Protein AF-A0A3G9INR3-F1 (afdb_monomer_lite)

Foldseek 3Di:
DPCVPDDPVVVVVVVVVVVVVVVVVVVPDDPVQQQDWDDDPDDDTDGVVVVVVVVVVVVVVVVCVVVVHD

Secondary structure (DSSP, 8-state):
--GGGS-HHHHHHHHHHHHHHHHHHHHT--GGGGG-EEEETTTEEEEHHHHHHHHHHHHHHHHHHHH---

Sequence (70 aa):
MDYQNLPIDHILNLWLSLNKQIAEVIAEIIEDKLQNSCEIGEEQTVTLEWIIKDYVDHLEHHLKQIFHTL

Structure (mmCIF, N/CA/C/O backbone):
data_AF-A0A3G9INR3-F1
#
_entry.id   AF-A0A3G9INR3-F1
#
loop_
_atom_site.group_PDB
_atom_site.id
_atom_site.type_symbol
_atom_site.label_atom_id
_atom_site.label_alt_id
_atom_site.label_comp_id
_atom_site.label_asym_id
_atom_site.label_entity_id
_atom_site.label_seq_id
_atom_site.pdbx_PDB_ins_code
_atom_site.Cartn_x
_atom_site.Cartn_y
_atom_site.Cartn_z
_atom_site.occupancy
_atom_site.B_iso_or_equiv
_atom_site.auth_seq_id
_atom_site.auth_comp_id
_atom_site.auth_asym_id
_atom_site.auth_atom_id
_atom_site.pdbx_PDB_model_num
ATOM 1 N N . MET A 1 1 ? 18.458 -9.904 -2.143 1.00 63.97 1 MET A N 1
ATOM 2 C CA . MET A 1 1 ? 17.754 -10.023 -3.437 1.00 63.97 1 MET A CA 1
ATOM 3 C C . MET A 1 1 ? 18.361 -8.980 -4.362 1.00 63.97 1 MET A C 1
ATOM 5 O O . MET A 1 1 ? 18.401 -7.824 -3.962 1.00 63.97 1 MET A O 1
ATOM 9 N N . ASP A 1 2 ? 18.897 -9.371 -5.518 1.00 87.25 2 ASP A N 1
ATOM 10 C CA . ASP A 1 2 ? 19.596 -8.459 -6.440 1.00 87.25 2 ASP A CA 1
ATOM 11 C C . ASP A 1 2 ? 18.613 -7.712 -7.358 1.00 87.25 2 ASP A C 1
ATOM 13 O O . ASP A 1 2 ? 18.628 -7.840 -8.578 1.00 87.25 2 ASP A O 1
ATOM 17 N N . TYR A 1 3 ? 17.663 -6.998 -6.751 1.00 85.94 3 TYR A N 1
ATOM 18 C CA . TYR A 1 3 ? 16.571 -6.367 -7.495 1.00 85.94 3 TYR A CA 1
ATOM 19 C C . TYR A 1 3 ? 17.047 -5.196 -8.368 1.00 85.94 3 TYR A C 1
ATOM 21 O O . TYR A 1 3 ? 16.395 -4.871 -9.352 1.00 85.94 3 TYR A O 1
ATOM 29 N N . GLN A 1 4 ? 18.180 -4.578 -8.021 1.00 89.62 4 GLN A N 1
ATOM 30 C CA . GLN A 1 4 ? 18.726 -3.406 -8.714 1.00 89.62 4 GLN A CA 1
ATOM 31 C C . GLN A 1 4 ? 19.227 -3.736 -10.127 1.00 89.62 4 GLN A C 1
ATOM 33 O O . GLN A 1 4 ? 19.249 -2.858 -10.982 1.00 89.62 4 GLN A O 1
ATOM 38 N N . ASN A 1 5 ? 19.589 -4.999 -10.379 1.00 94.31 5 ASN A N 1
ATOM 39 C CA . ASN A 1 5 ? 20.035 -5.480 -11.688 1.00 94.31 5 ASN A CA 1
ATOM 40 C C . ASN A 1 5 ? 18.907 -6.126 -12.514 1.00 94.31 5 ASN A C 1
ATOM 42 O O . ASN A 1 5 ? 19.162 -6.659 -13.596 1.00 94.31 5 ASN A O 1
ATOM 46 N N . LEU A 1 6 ? 17.662 -6.117 -12.023 1.00 94.62 6 LEU A N 1
ATOM 47 C CA . LEU A 1 6 ? 16.524 -6.643 -12.774 1.00 94.62 6 LEU A CA 1
ATOM 48 C C . LEU A 1 6 ? 16.060 -5.653 -13.855 1.00 94.62 6 LEU A C 1
ATOM 50 O O . LEU A 1 6 ? 16.208 -4.441 -13.688 1.00 94.62 6 LEU A O 1
ATOM 54 N N . PRO A 1 7 ? 15.434 -6.143 -14.944 1.00 96.31 7 PRO A N 1
ATOM 55 C CA . PRO A 1 7 ? 14.765 -5.276 -15.907 1.00 96.31 7 PRO A CA 1
ATOM 56 C C . PRO A 1 7 ? 13.741 -4.371 -15.217 1.00 96.31 7 PRO A C 1
ATOM 58 O O . PRO A 1 7 ? 13.000 -4.822 -14.341 1.00 96.31 7 PRO A O 1
ATOM 61 N N . ILE A 1 8 ? 13.650 -3.113 -15.652 1.00 94.56 8 ILE A N 1
ATOM 62 C CA . ILE A 1 8 ? 12.743 -2.126 -15.050 1.00 94.56 8 ILE A CA 1
ATOM 63 C C . ILE A 1 8 ? 11.283 -2.603 -15.034 1.00 94.56 8 ILE A C 1
ATOM 65 O O . ILE A 1 8 ? 10.581 -2.405 -14.044 1.00 94.56 8 ILE A O 1
ATOM 69 N N . ASP A 1 9 ? 10.851 -3.334 -16.065 1.00 96.50 9 ASP A N 1
ATOM 70 C CA . ASP A 1 9 ? 9.497 -3.888 -16.152 1.00 96.50 9 ASP A CA 1
ATOM 71 C C . ASP A 1 9 ? 9.187 -4.871 -15.019 1.00 96.50 9 ASP A C 1
ATOM 73 O O . ASP A 1 9 ? 8.046 -4.959 -14.572 1.00 96.50 9 ASP A O 1
ATOM 77 N N . HIS A 1 10 ? 10.182 -5.601 -14.505 1.00 95.31 10 HIS A N 1
ATOM 78 C CA . HIS A 1 10 ? 9.972 -6.488 -13.359 1.00 95.31 10 HIS A CA 1
ATOM 79 C C . HIS A 1 10 ? 9.645 -5.680 -12.103 1.00 95.31 10 HIS A C 1
ATOM 81 O O . HIS A 1 10 ? 8.724 -6.029 -11.365 1.00 95.31 10 HIS A O 1
ATOM 87 N N . ILE A 1 11 ? 10.377 -4.585 -11.883 1.00 93.69 11 ILE A N 1
ATOM 88 C CA . ILE A 1 11 ? 10.176 -3.692 -10.739 1.00 93.69 11 ILE A CA 1
ATOM 89 C C . ILE A 1 11 ? 8.799 -3.026 -10.840 1.00 93.69 11 ILE A C 1
ATOM 91 O O . ILE A 1 11 ? 8.040 -3.043 -9.872 1.00 93.69 11 ILE A O 1
ATOM 95 N N . LEU A 1 12 ? 8.443 -2.509 -12.021 1.00 95.12 12 LEU A N 1
ATOM 96 C CA . LEU A 1 12 ? 7.154 -1.856 -12.260 1.00 95.12 12 LEU A CA 1
ATOM 97 C C . LEU A 1 12 ? 5.975 -2.821 -12.096 1.00 95.12 12 LEU A C 1
ATOM 99 O O . LEU A 1 12 ? 4.999 -2.483 -11.428 1.00 95.12 12 LEU A O 1
ATOM 103 N N . ASN A 1 13 ? 6.069 -4.032 -12.651 1.00 96.88 13 ASN A N 1
ATOM 104 C CA . ASN A 1 13 ? 5.007 -5.031 -12.532 1.00 96.88 13 ASN A CA 1
ATOM 105 C C . ASN A 1 13 ? 4.814 -5.491 -11.085 1.00 96.88 13 ASN A C 1
ATOM 107 O O . ASN A 1 13 ? 3.673 -5.650 -10.641 1.00 96.88 13 ASN A O 1
ATOM 111 N N . LEU A 1 14 ? 5.908 -5.676 -10.340 1.00 95.75 14 LEU A N 1
ATOM 112 C CA . LEU A 1 14 ? 5.840 -6.016 -8.922 1.00 95.75 14 LEU A CA 1
ATOM 113 C C . LEU A 1 14 ? 5.194 -4.884 -8.119 1.00 95.75 14 LEU A C 1
ATOM 115 O O . LEU A 1 14 ? 4.239 -5.130 -7.383 1.00 95.75 14 LEU A O 1
ATOM 119 N N . TRP A 1 15 ? 5.671 -3.649 -8.297 1.00 95.38 15 TRP A N 1
ATOM 120 C CA . TRP A 1 15 ? 5.124 -2.477 -7.615 1.00 95.38 15 TRP A CA 1
ATOM 121 C C . TRP A 1 15 ? 3.628 -2.312 -7.904 1.00 95.38 15 TRP A C 1
ATOM 123 O O . TRP A 1 15 ? 2.834 -2.179 -6.972 1.00 95.38 15 TRP A O 1
ATOM 133 N N . LEU A 1 16 ? 3.218 -2.414 -9.172 1.00 97.88 16 LEU A N 1
ATOM 134 C CA . LEU A 1 16 ? 1.816 -2.300 -9.573 1.00 97.88 16 LEU A CA 1
ATOM 135 C C . LEU A 1 16 ? 0.947 -3.401 -8.953 1.00 97.88 16 LEU A C 1
ATOM 137 O O . LEU A 1 16 ? -0.149 -3.118 -8.474 1.00 97.88 16 LEU A O 1
ATOM 141 N N . SER A 1 17 ? 1.422 -4.648 -8.964 1.00 98.19 17 SER A N 1
ATOM 142 C CA . SER A 1 17 ? 0.664 -5.790 -8.436 1.00 98.19 17 SER A CA 1
ATOM 143 C C . SER A 1 17 ? 0.459 -5.681 -6.925 1.00 98.19 17 SER A C 1
ATOM 145 O O . SER A 1 17 ? -0.649 -5.905 -6.442 1.00 98.19 17 SER A O 1
ATOM 147 N N . LEU A 1 18 ? 1.498 -5.275 -6.187 1.00 97.69 18 LEU A N 1
ATOM 148 C CA . LEU A 1 18 ? 1.416 -5.068 -4.740 1.00 97.69 18 LEU A CA 1
ATOM 149 C C . LEU A 1 18 ? 0.456 -3.929 -4.385 1.00 97.69 18 LEU A C 1
ATOM 151 O O . LEU A 1 18 ? -0.417 -4.115 -3.544 1.00 97.69 18 LEU A O 1
ATOM 155 N N . ASN A 1 19 ? 0.567 -2.780 -5.057 1.00 98.00 19 ASN A N 1
ATOM 156 C CA . ASN A 1 19 ? -0.300 -1.632 -4.787 1.00 98.00 19 ASN A CA 1
ATOM 157 C C . ASN A 1 19 ? -1.769 -1.925 -5.115 1.00 98.00 19 ASN A C 1
ATOM 159 O O . ASN A 1 19 ? -2.651 -1.536 -4.354 1.00 98.00 19 ASN A O 1
ATOM 163 N N . LYS A 1 20 ? -2.042 -2.657 -6.203 1.00 98.25 20 LYS A N 1
ATOM 164 C CA . LYS A 1 20 ? -3.401 -3.123 -6.512 1.00 98.25 20 LYS A CA 1
ATOM 165 C C . LYS A 1 20 ? -3.940 -4.030 -5.414 1.00 98.25 20 LYS A C 1
ATOM 167 O O . LYS A 1 20 ? -5.033 -3.788 -4.928 1.00 98.25 20 LYS A O 1
ATOM 172 N N . GLN A 1 21 ? -3.164 -5.024 -4.983 1.00 98.25 21 GLN A N 1
ATOM 173 C CA . GLN A 1 21 ? -3.592 -5.924 -3.913 1.00 98.25 21 GLN A CA 1
ATOM 174 C C . GLN A 1 21 ? -3.876 -5.168 -2.607 1.00 98.25 21 GLN A C 1
ATOM 176 O O . GLN A 1 21 ? -4.855 -5.471 -1.932 1.00 98.25 21 GLN A O 1
ATOM 181 N N . ILE A 1 22 ? -3.044 -4.184 -2.258 1.00 97.62 22 ILE A N 1
ATOM 182 C CA . ILE A 1 22 ? -3.250 -3.334 -1.078 1.00 97.62 22 ILE A CA 1
ATOM 183 C C . ILE A 1 22 ? -4.542 -2.520 -1.218 1.00 97.62 22 ILE A C 1
ATOM 185 O O . ILE A 1 22 ? -5.331 -2.484 -0.279 1.00 97.62 22 ILE A O 1
ATOM 189 N N . ALA A 1 23 ? -4.793 -1.921 -2.385 1.00 97.75 23 ALA A N 1
ATOM 190 C CA . ALA A 1 23 ? -6.012 -1.157 -2.641 1.00 97.75 23 ALA A CA 1
ATOM 191 C C . ALA A 1 23 ? -7.280 -2.020 -2.525 1.00 97.75 23 ALA A C 1
ATOM 193 O O . ALA A 1 23 ? -8.230 -1.601 -1.869 1.00 97.75 23 ALA A O 1
ATOM 194 N N . GLU A 1 24 ? -7.274 -3.231 -3.091 1.00 98.25 24 GLU A N 1
ATOM 195 C CA . GLU A 1 24 ? -8.388 -4.183 -2.964 1.00 98.25 24 GLU A CA 1
ATOM 196 C C . GLU A 1 24 ? -8.621 -4.583 -1.500 1.00 98.25 24 GLU A C 1
ATOM 198 O O . GLU A 1 24 ? -9.755 -4.603 -1.033 1.00 98.25 24 GLU A O 1
ATOM 203 N N . VAL A 1 25 ? -7.550 -4.840 -0.737 1.00 97.00 25 VAL A N 1
ATOM 204 C CA . VAL A 1 25 ? -7.672 -5.139 0.698 1.00 97.00 25 VAL A CA 1
ATOM 205 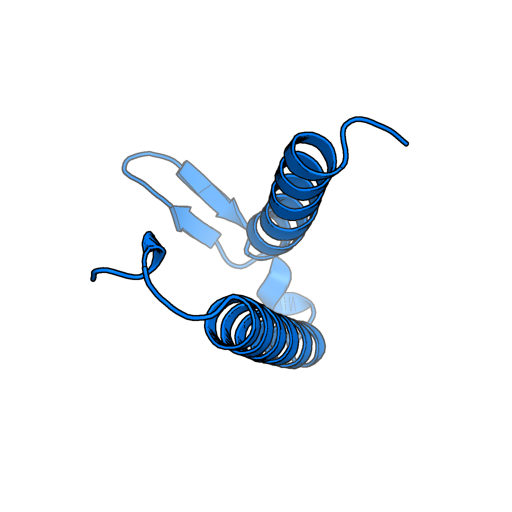C C . VAL A 1 25 ? -8.290 -3.963 1.444 1.00 97.00 25 VAL A C 1
ATOM 207 O O . VAL A 1 25 ? -9.204 -4.185 2.227 1.00 97.00 25 VAL A O 1
ATO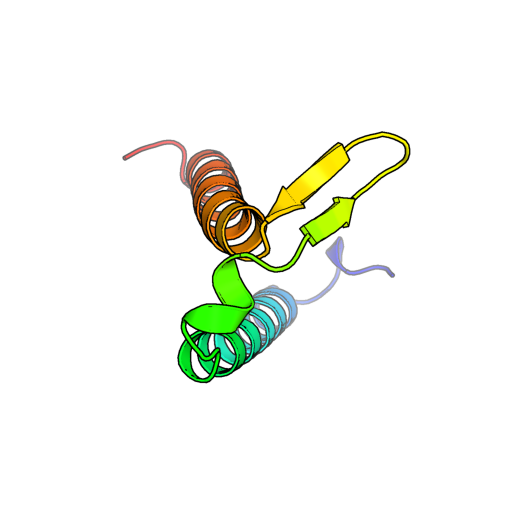M 210 N N . ILE A 1 26 ? -7.828 -2.733 1.196 1.00 96.81 26 ILE A N 1
ATOM 211 C CA . ILE A 1 26 ? -8.349 -1.525 1.852 1.00 96.81 26 ILE A CA 1
ATOM 212 C C . ILE A 1 26 ? -9.826 -1.302 1.518 1.00 96.81 26 ILE A C 1
ATOM 214 O O . ILE A 1 26 ? -10.595 -0.942 2.407 1.00 96.81 26 ILE A O 1
ATOM 218 N N . ALA A 1 27 ? -10.228 -1.530 0.265 1.00 96.69 27 ALA A N 1
ATOM 219 C CA . ALA A 1 27 ? -11.605 -1.346 -0.187 1.00 96.69 27 ALA A CA 1
ATOM 220 C C . ALA A 1 27 ? -12.606 -2.267 0.533 1.00 96.69 27 ALA A C 1
ATOM 222 O O . ALA A 1 27 ? -13.761 -1.890 0.716 1.00 96.69 27 ALA A O 1
ATOM 223 N N . GLU A 1 28 ? -12.155 -3.440 0.980 1.00 97.62 28 GLU A N 1
ATOM 224 C CA . GLU A 1 28 ? -12.969 -4.429 1.696 1.00 97.62 28 GLU A CA 1
ATOM 225 C C . GLU A 1 28 ? -12.918 -4.268 3.232 1.00 97.62 28 GLU A C 1
ATOM 227 O O . GLU A 1 28 ? -13.554 -5.033 3.966 1.00 97.62 28 GLU A O 1
ATOM 232 N N . ILE A 1 29 ? -12.170 -3.289 3.762 1.00 96.44 29 ILE A N 1
ATOM 233 C CA . ILE A 1 29 ? -12.112 -3.038 5.209 1.00 96.44 29 ILE A CA 1
ATOM 234 C C . ILE A 1 29 ? -13.437 -2.434 5.683 1.00 96.44 29 ILE A C 1
ATOM 236 O O . ILE A 1 29 ? -13.854 -1.362 5.253 1.00 96.44 29 ILE A O 1
ATOM 240 N N . ILE A 1 30 ? -14.066 -3.099 6.653 1.00 95.94 30 ILE A N 1
ATOM 241 C CA . ILE A 1 30 ? -15.242 -2.570 7.351 1.00 95.94 30 ILE A CA 1
ATOM 242 C C . ILE A 1 30 ? -14.809 -1.392 8.237 1.00 95.94 30 ILE A C 1
ATOM 244 O O . ILE A 1 30 ? -13.797 -1.469 8.933 1.00 95.94 30 ILE A O 1
ATOM 248 N N . GLU A 1 31 ? -15.593 -0.312 8.239 1.00 93.56 31 GLU A N 1
ATOM 249 C CA . GLU A 1 31 ? -15.268 0.956 8.912 1.00 93.56 31 GLU A CA 1
ATOM 250 C C . GLU A 1 31 ? -14.934 0.794 10.409 1.00 93.56 31 GLU A C 1
ATOM 252 O O . GLU A 1 31 ? -14.036 1.460 10.922 1.00 93.56 31 GLU A O 1
ATOM 257 N N . ASP A 1 32 ? -15.572 -0.155 11.105 1.00 95.06 32 ASP A N 1
ATOM 258 C CA . ASP A 1 32 ? -15.296 -0.452 12.518 1.00 95.06 32 ASP A CA 1
ATOM 259 C C . ASP A 1 32 ? -13.869 -0.979 12.760 1.00 95.06 32 ASP A C 1
ATOM 261 O O . ASP A 1 32 ? -13.321 -0.807 13.850 1.00 95.06 32 ASP A O 1
ATOM 265 N N . LYS A 1 33 ? -13.241 -1.594 11.749 1.00 96.31 33 LYS A N 1
ATOM 266 C CA . LYS A 1 33 ? -11.869 -2.119 11.819 1.00 96.31 33 LYS A CA 1
ATOM 267 C C . LYS A 1 33 ? -10.805 -1.051 11.631 1.00 96.31 33 LYS A C 1
ATOM 269 O O . LYS A 1 33 ? -9.662 -1.287 12.019 1.00 96.31 33 LYS A O 1
ATOM 274 N N . LEU A 1 34 ? -11.150 0.116 11.087 1.00 97.00 34 LEU A N 1
ATOM 275 C CA . LEU A 1 34 ? -10.193 1.206 10.876 1.00 97.00 34 LEU A CA 1
ATOM 276 C C . LEU A 1 34 ? -9.580 1.705 12.193 1.00 97.00 34 LEU A C 1
ATOM 278 O O . LEU A 1 34 ? -8.427 2.129 12.210 1.00 97.00 34 LEU A O 1
ATOM 282 N N . GLN A 1 35 ? -10.316 1.588 13.302 1.00 97.50 35 GLN A N 1
ATOM 283 C CA . GLN A 1 35 ? -9.859 1.995 14.635 1.00 97.50 35 GLN A CA 1
ATOM 284 C C . GLN A 1 35 ? -9.095 0.901 15.394 1.00 97.50 35 GLN A C 1
ATOM 286 O O . GLN A 1 35 ? -8.682 1.125 16.533 1.00 97.50 35 GLN A O 1
ATOM 291 N N . ASN A 1 36 ? -8.879 -0.274 14.791 1.00 96.69 36 ASN A N 1
ATOM 292 C CA . ASN A 1 36 ? -8.062 -1.313 15.412 1.00 96.69 36 ASN A CA 1
ATOM 293 C C . ASN A 1 36 ? -6.653 -0.778 15.683 1.00 96.69 36 ASN A C 1
ATOM 2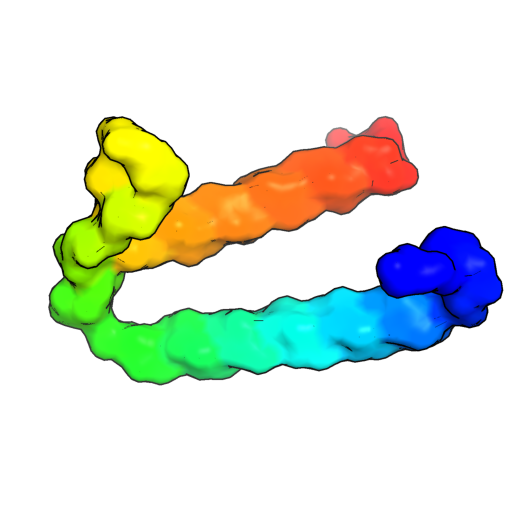95 O O . ASN A 1 36 ? -6.017 -0.212 14.793 1.00 96.69 36 ASN A O 1
ATOM 299 N N . SER A 1 37 ? -6.166 -0.988 16.906 1.00 96.12 37 SER A N 1
ATOM 300 C CA . SER A 1 37 ? -4.792 -0.665 17.271 1.00 96.12 37 SER A CA 1
ATOM 301 C C . SER A 1 37 ? -3.819 -1.640 16.614 1.00 96.12 37 SER A C 1
ATOM 303 O O . SER A 1 37 ? -4.017 -2.855 16.632 1.00 96.12 37 SER A O 1
ATOM 305 N N . CYS A 1 38 ? -2.757 -1.089 16.050 1.00 94.12 38 CYS A N 1
ATOM 306 C CA . CYS A 1 38 ? -1.661 -1.793 15.420 1.00 94.12 38 CYS A CA 1
ATOM 307 C C . CYS A 1 38 ? -0.362 -1.375 16.108 1.00 94.12 38 CYS A C 1
ATOM 309 O O . CYS A 1 38 ? -0.093 -0.183 16.260 1.00 94.12 38 CYS A O 1
ATOM 311 N N . GLU A 1 39 ? 0.428 -2.360 16.521 1.00 93.25 39 GLU A N 1
ATOM 312 C CA . GLU A 1 39 ? 1.772 -2.153 17.059 1.00 93.25 39 GLU A CA 1
ATOM 313 C C . GLU A 1 39 ? 2.767 -2.148 15.895 1.00 93.25 39 GLU A C 1
ATOM 315 O O . GLU A 1 39 ? 2.837 -3.105 15.120 1.00 93.25 39 GLU A O 1
ATOM 320 N N . ILE A 1 40 ? 3.505 -1.051 15.743 1.00 86.94 40 ILE A N 1
ATOM 321 C CA . ILE A 1 40 ? 4.488 -0.853 14.678 1.00 86.94 40 ILE A CA 1
ATOM 322 C C . ILE A 1 40 ? 5.810 -0.435 15.312 1.00 86.94 40 ILE A C 1
ATOM 324 O O . ILE A 1 40 ? 5.882 0.543 16.053 1.00 86.94 40 ILE A O 1
ATOM 328 N N . GLY A 1 41 ? 6.881 -1.172 15.014 1.00 83.31 41 GLY A N 1
ATOM 329 C CA . GLY A 1 41 ? 8.163 -0.955 15.683 1.00 83.31 41 GLY A CA 1
ATOM 330 C C . GLY A 1 41 ? 8.078 -1.209 17.191 1.00 83.31 41 GLY A C 1
ATOM 331 O O . GLY A 1 41 ? 7.150 -1.853 17.672 1.00 83.31 41 GLY A O 1
ATOM 332 N N . GLU A 1 42 ? 9.073 -0.740 17.941 1.00 75.69 42 GLU A N 1
ATOM 333 C CA . GLU A 1 42 ? 9.196 -1.097 19.361 1.00 75.69 42 GLU A CA 1
ATOM 334 C C . GLU A 1 42 ? 8.290 -0.272 20.296 1.00 75.69 42 GLU A C 1
ATOM 336 O O . GLU A 1 42 ? 8.003 -0.733 21.395 1.00 75.69 42 GLU A O 1
ATOM 341 N N . GLU A 1 43 ? 7.794 0.906 19.886 1.00 73.00 43 GLU A N 1
ATOM 342 C CA . GLU A 1 43 ? 7.063 1.814 20.797 1.00 73.00 43 GLU A CA 1
ATOM 343 C C . GLU A 1 43 ? 5.892 2.589 20.158 1.00 73.00 43 GLU A C 1
ATOM 345 O O . GLU A 1 43 ? 5.369 3.526 20.767 1.00 73.00 43 GLU A O 1
ATOM 350 N N . GLN A 1 44 ? 5.450 2.241 18.944 1.00 85.62 44 GLN A N 1
A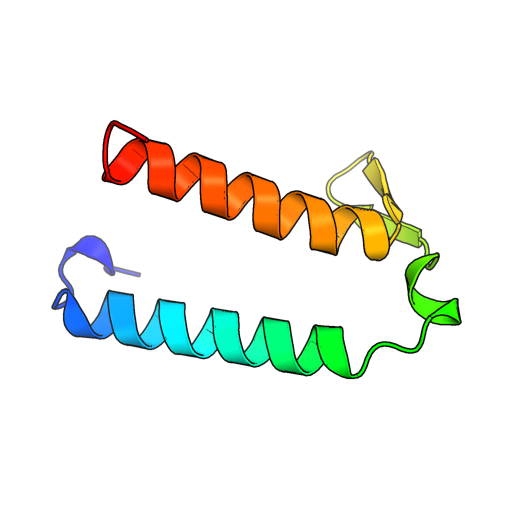TOM 351 C CA . GLN A 1 44 ? 4.383 2.984 18.269 1.00 85.62 44 GLN A CA 1
ATOM 352 C C . GLN A 1 44 ? 3.103 2.154 18.137 1.00 85.62 44 GLN A C 1
ATOM 354 O O . GLN A 1 44 ? 3.009 1.238 17.325 1.00 85.62 44 GLN A O 1
ATOM 359 N N . THR A 1 45 ? 2.080 2.531 18.905 1.00 94.69 45 THR A N 1
ATOM 360 C CA . THR A 1 45 ? 0.711 2.032 18.728 1.00 94.69 45 THR A CA 1
ATOM 361 C C . THR A 1 45 ? -0.110 3.073 17.977 1.00 94.69 45 THR A C 1
ATOM 363 O O . THR A 1 45 ? -0.308 4.187 18.462 1.00 94.69 45 THR A O 1
ATOM 366 N N . VAL A 1 46 ? -0.601 2.714 16.797 1.00 95.81 46 VAL A N 1
ATOM 367 C CA . VAL A 1 46 ? -1.408 3.580 15.916 1.00 95.81 46 VAL A CA 1
ATOM 368 C C . VAL A 1 46 ? -2.641 2.830 15.429 1.00 95.81 46 VAL A C 1
ATOM 370 O O . VAL A 1 46 ? -2.777 1.634 15.665 1.00 95.81 46 VAL A O 1
ATOM 373 N N . THR A 1 47 ? -3.577 3.515 14.779 1.00 97.44 47 THR A N 1
ATOM 374 C CA . THR A 1 47 ? -4.747 2.856 14.188 1.00 97.44 47 THR A CA 1
ATOM 375 C C . THR A 1 47 ? -4.422 2.280 12.812 1.00 97.44 47 THR A C 1
ATOM 377 O O . THR A 1 47 ? -3.531 2.768 12.113 1.00 97.44 47 THR A O 1
ATOM 380 N N . LEU A 1 48 ? -5.187 1.279 12.379 1.00 96.94 48 LEU A N 1
ATOM 381 C CA . LEU A 1 48 ? -5.125 0.785 11.001 1.00 96.94 48 LEU A CA 1
ATOM 382 C C . LEU A 1 48 ? -5.372 1.912 9.983 1.00 96.94 48 LEU A C 1
ATOM 384 O O . LEU A 1 48 ? -4.692 1.989 8.963 1.00 96.94 48 LEU A O 1
ATOM 388 N N . GLU A 1 49 ? -6.299 2.823 10.284 1.00 97.56 49 GLU A N 1
ATOM 389 C CA . GLU A 1 49 ? -6.548 4.020 9.476 1.00 97.56 49 GLU A CA 1
ATOM 390 C C . GLU A 1 49 ? -5.292 4.881 9.301 1.00 97.56 49 GLU A C 1
ATOM 392 O O . GLU A 1 49 ? -5.010 5.359 8.200 1.00 97.56 49 GLU A O 1
ATOM 397 N N . TRP A 1 50 ? -4.532 5.071 10.383 1.00 96.69 50 TRP A N 1
ATOM 398 C CA . TRP A 1 50 ? -3.290 5.830 10.351 1.00 96.69 50 TRP A CA 1
ATOM 399 C C . TRP A 1 50 ? -2.267 5.163 9.429 1.00 96.69 50 TRP A C 1
ATOM 401 O O . TRP A 1 50 ? -1.691 5.850 8.594 1.00 96.69 50 TRP A O 1
ATOM 411 N N . ILE A 1 51 ? -2.116 3.832 9.496 1.00 96.00 51 ILE A N 1
ATOM 412 C CA . ILE A 1 51 ? -1.203 3.076 8.616 1.00 96.00 51 ILE A CA 1
ATOM 413 C C . ILE A 1 51 ? -1.564 3.270 7.145 1.00 96.00 51 ILE A C 1
ATOM 415 O O . ILE A 1 51 ? -0.686 3.491 6.315 1.00 96.00 51 ILE A O 1
ATOM 419 N N . ILE A 1 52 ? -2.853 3.170 6.814 1.00 96.69 52 ILE A N 1
ATOM 420 C CA . ILE A 1 52 ? -3.328 3.296 5.432 1.00 96.69 52 ILE A CA 1
ATOM 421 C C . ILE A 1 52 ? -3.009 4.688 4.879 1.00 96.69 52 ILE A C 1
ATOM 423 O O . ILE A 1 52 ? -2.537 4.806 3.749 1.00 96.69 52 ILE A O 1
ATOM 427 N N . LYS A 1 53 ? -3.248 5.736 5.675 1.00 96.75 53 LYS A N 1
ATOM 428 C CA . LYS A 1 53 ? -2.956 7.123 5.288 1.00 96.75 53 LYS A CA 1
ATOM 429 C C . LYS A 1 53 ? -1.452 7.362 5.156 1.00 96.75 53 LYS A C 1
ATOM 431 O O . LYS A 1 53 ? -1.015 7.842 4.113 1.00 96.75 53 LYS A O 1
ATOM 436 N N . ASP A 1 54 ? -0.676 6.945 6.155 1.00 96.00 54 ASP A N 1
ATOM 437 C CA . ASP A 1 54 ? 0.783 7.085 6.162 1.00 96.00 54 ASP A CA 1
ATOM 438 C C . ASP A 1 54 ? 1.427 6.367 4.968 1.00 96.00 54 ASP A C 1
ATOM 440 O O . ASP A 1 54 ? 2.298 6.923 4.307 1.00 96.00 54 ASP A O 1
ATOM 444 N N . TYR A 1 55 ? 0.929 5.181 4.598 1.00 96.00 55 TYR A N 1
ATOM 445 C CA . TYR A 1 55 ? 1.393 4.458 3.413 1.00 96.00 55 TYR A CA 1
ATOM 446 C C . TYR A 1 55 ? 1.263 5.282 2.122 1.00 96.00 55 TYR A C 1
ATOM 448 O O . TYR A 1 55 ? 2.195 5.314 1.313 1.00 96.00 55 TYR A O 1
ATOM 456 N N . VAL A 1 56 ? 0.127 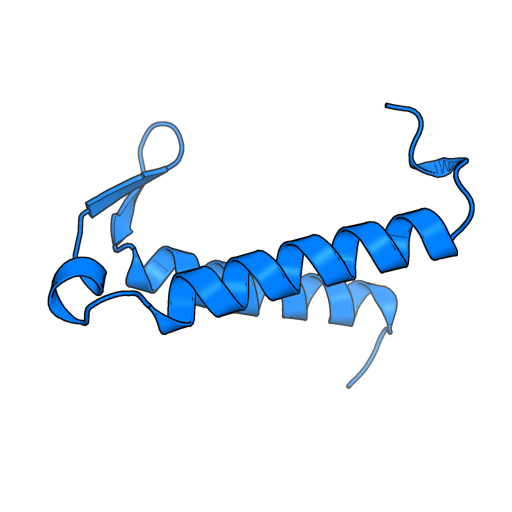5.958 1.920 1.00 96.31 56 VAL A N 1
ATOM 457 C CA . VAL A 1 56 ? -0.111 6.782 0.724 1.00 96.31 56 VAL A CA 1
ATOM 458 C C . VAL A 1 56 ? 0.781 8.024 0.731 1.00 96.31 56 VAL A C 1
ATOM 460 O O . VAL A 1 56 ? 1.420 8.312 -0.284 1.00 96.31 56 VAL A O 1
ATOM 463 N N . ASP A 1 57 ? 0.880 8.713 1.869 1.00 96.69 57 ASP A N 1
ATOM 464 C CA . ASP A 1 57 ? 1.733 9.898 2.026 1.00 96.69 57 ASP A CA 1
ATOM 465 C C . ASP A 1 57 ? 3.217 9.553 1.791 1.00 96.69 57 ASP A C 1
ATOM 467 O O . ASP A 1 57 ? 3.946 10.275 1.101 1.00 96.69 57 ASP A O 1
ATOM 471 N N . HIS A 1 58 ? 3.664 8.402 2.296 1.00 95.44 58 HIS A N 1
ATOM 472 C CA . HIS A 1 58 ? 5.025 7.899 2.123 1.00 95.44 58 HIS A CA 1
ATOM 473 C C . HIS A 1 58 ? 5.312 7.522 0.661 1.00 95.44 58 HIS A C 1
ATOM 475 O O . HIS A 1 58 ? 6.362 7.876 0.114 1.00 95.44 58 HIS A O 1
ATOM 481 N N . LEU A 1 59 ? 4.372 6.857 -0.019 1.00 95.56 59 LEU A N 1
ATOM 482 C CA . LEU A 1 59 ? 4.493 6.598 -1.455 1.00 95.56 59 LEU A CA 1
ATOM 483 C C . LEU A 1 59 ? 4.618 7.902 -2.248 1.00 95.56 59 LEU A C 1
ATOM 485 O O . LEU A 1 59 ? 5.507 8.019 -3.093 1.00 95.56 59 LEU A O 1
ATOM 489 N N . GLU A 1 60 ? 3.769 8.891 -1.968 1.00 95.38 60 GLU A N 1
ATO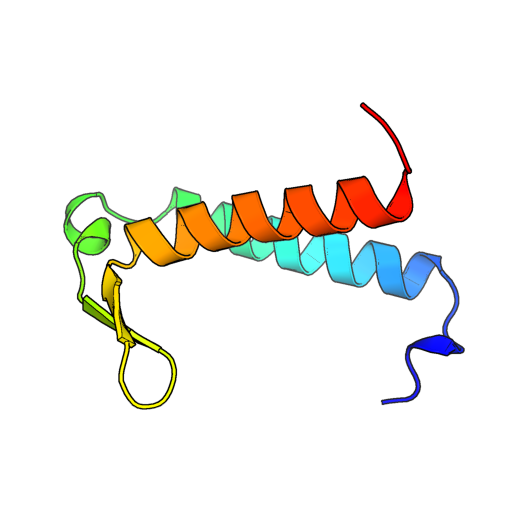M 490 C CA . GLU A 1 60 ? 3.812 10.188 -2.644 1.00 95.38 60 GLU A CA 1
ATOM 491 C C . GLU A 1 60 ? 5.156 10.898 -2.410 1.00 95.38 60 GLU A C 1
ATOM 493 O O . GLU A 1 60 ? 5.753 11.428 -3.353 1.00 95.38 60 GLU A O 1
ATOM 498 N N . HIS A 1 61 ? 5.679 10.854 -1.180 1.00 95.50 61 HIS A N 1
ATOM 499 C CA . HIS A 1 61 ? 7.003 11.376 -0.843 1.00 95.50 61 HIS A CA 1
ATOM 500 C C . HIS A 1 61 ? 8.107 10.756 -1.715 1.00 95.50 61 HIS A C 1
ATOM 502 O O . HIS A 1 61 ? 8.926 11.483 -2.284 1.00 95.50 61 HIS A O 1
ATOM 508 N N . HIS A 1 62 ? 8.111 9.432 -1.883 1.00 93.94 62 HIS A N 1
ATOM 509 C CA . HIS A 1 62 ? 9.096 8.759 -2.731 1.00 93.94 62 HIS A CA 1
ATOM 510 C C . HIS A 1 62 ? 8.916 9.053 -4.221 1.00 93.94 62 HIS A C 1
ATOM 512 O O . HIS A 1 62 ? 9.904 9.255 -4.928 1.00 93.94 62 HIS A O 1
ATOM 518 N N . LEU A 1 63 ? 7.679 9.141 -4.715 1.00 94.12 63 LEU A N 1
ATOM 519 C CA . LEU A 1 63 ? 7.436 9.533 -6.105 1.00 94.12 63 LEU A CA 1
ATOM 520 C C . LEU A 1 63 ? 7.948 10.958 -6.374 1.00 94.12 63 LEU A C 1
ATOM 522 O O . LEU A 1 63 ? 8.580 11.192 -7.404 1.00 94.12 63 LEU A O 1
ATOM 526 N N . LYS A 1 64 ? 7.777 11.888 -5.425 1.00 94.62 64 LYS A N 1
ATOM 527 C CA . LYS A 1 64 ? 8.349 13.245 -5.504 1.00 94.62 64 LYS A CA 1
ATOM 528 C C . LYS A 1 64 ? 9.881 13.229 -5.579 1.00 94.62 64 LYS A C 1
ATOM 530 O O . LYS A 1 64 ? 10.448 13.997 -6.353 1.00 94.62 64 LYS A O 1
ATOM 535 N N . GLN A 1 65 ? 10.553 12.340 -4.840 1.00 94.69 65 GLN A N 1
ATOM 536 C CA . GLN A 1 65 ? 12.012 12.162 -4.936 1.00 94.69 65 GLN A CA 1
ATOM 537 C C . GLN A 1 65 ? 12.454 11.660 -6.322 1.00 94.69 65 GLN A C 1
ATOM 539 O O . GLN A 1 65 ? 13.503 12.071 -6.813 1.00 94.69 65 GLN A O 1
ATOM 544 N N . ILE A 1 66 ? 11.662 10.793 -6.961 1.00 92.38 66 ILE A N 1
ATOM 545 C CA . ILE A 1 66 ? 11.970 10.227 -8.285 1.00 92.38 66 ILE A CA 1
ATOM 546 C C . ILE A 1 66 ? 11.753 11.262 -9.395 1.00 92.38 66 ILE A C 1
ATOM 548 O O . ILE A 1 66 ? 12.609 11.429 -10.264 1.00 92.38 66 ILE A O 1
ATOM 552 N N . PHE A 1 67 ? 10.610 11.950 -9.379 1.00 91.69 67 PHE A N 1
ATOM 553 C CA . PHE A 1 67 ? 10.203 12.839 -10.471 1.00 91.69 67 PHE A CA 1
ATOM 554 C C . PHE A 1 67 ? 10.671 14.292 -10.303 1.00 91.69 67 PHE A C 1
ATOM 556 O O . PHE A 1 67 ? 10.519 15.082 -11.229 1.00 91.69 67 PHE A O 1
ATOM 563 N N . HIS A 1 68 ? 11.282 14.646 -9.166 1.00 72.69 68 HIS A N 1
ATOM 564 C CA . HIS A 1 68 ? 11.894 15.951 -8.878 1.00 72.69 68 HIS A CA 1
ATOM 565 C C . HIS A 1 68 ? 11.005 17.204 -9.030 1.00 72.69 68 HIS A C 1
ATOM 567 O O . HIS A 1 68 ? 11.540 18.303 -8.907 1.00 72.69 68 HIS A O 1
ATOM 573 N N . THR A 1 69 ? 9.688 17.123 -9.258 1.00 61.78 69 THR A N 1
ATOM 574 C CA . THR A 1 69 ? 8.732 18.246 -9.094 1.00 61.78 69 THR A CA 1
ATOM 575 C C . THR A 1 69 ? 7.279 17.771 -9.251 1.00 61.78 69 THR A C 1
ATOM 577 O O . THR A 1 69 ? 6.993 16.945 -10.115 1.00 61.78 69 THR A O 1
ATOM 580 N N . LEU A 1 70 ? 6.363 18.347 -8.465 1.00 50.66 70 LEU A N 1
ATOM 581 C CA . LEU A 1 70 ? 5.057 18.810 -8.951 1.00 50.66 70 LEU A CA 1
ATOM 582 C C . LEU A 1 70 ? 5.026 20.326 -8.759 1.00 50.66 70 LEU A C 1
ATOM 584 O O . LEU A 1 70 ? 5.496 20.765 -7.683 1.00 50.66 70 LEU A O 1
#

Organism: NCBI:txid1712516

InterPro domains:
  IPR034660 DinB/YfiT-like putative metalloenzymes [G3DSA:1.20.120.450] (1-69)
  IPR034660 DinB/YfiT-like putative metalloenzymes [SSF109854] (2-67)

pLDDT: mean 92.63, std 8.98, range [50.66, 98.25]

Radius of gyration: 15.22 Å; chains: 1; bounding box: 35×29×37 Å